Protein AF-A0A1Y2D2M3-F1 (afdb_monomer)

Structure (mmCIF, N/CA/C/O backbone):
data_AF-A0A1Y2D2M3-F1
#
_entry.id   AF-A0A1Y2D2M3-F1
#
loop_
_atom_site.group_PDB
_atom_site.id
_atom_site.type_symbol
_atom_site.label_atom_id
_atom_site.label_alt_id
_atom_site.label_comp_id
_atom_site.label_asym_id
_atom_site.label_entity_id
_atom_site.label_seq_id
_atom_site.pdbx_PDB_ins_code
_atom_site.Cartn_x
_atom_site.Cartn_y
_atom_site.Cartn_z
_atom_site.occupancy
_atom_site.B_iso_or_equiv
_atom_site.auth_seq_id
_atom_site.auth_comp_id
_atom_site.auth_asym_id
_atom_site.auth_atom_id
_atom_site.pdbx_PDB_model_num
ATOM 1 N N . MET A 1 1 ? -20.233 -0.637 -5.792 1.00 41.72 1 MET A N 1
ATOM 2 C CA . MET A 1 1 ? -18.869 -0.424 -5.261 1.00 41.72 1 MET A CA 1
ATOM 3 C C . MET A 1 1 ? -18.867 0.918 -4.561 1.00 41.72 1 MET A C 1
ATOM 5 O O . MET A 1 1 ? -19.024 1.925 -5.239 1.00 41.72 1 MET A O 1
ATOM 9 N N . GLU A 1 2 ? -18.782 0.947 -3.233 1.00 45.88 2 GLU A N 1
ATOM 10 C CA . GLU A 1 2 ? -18.598 2.213 -2.517 1.00 45.88 2 GLU A CA 1
ATOM 11 C C . GLU A 1 2 ? -17.222 2.787 -2.859 1.00 45.88 2 GLU A C 1
ATOM 13 O O . GLU A 1 2 ? -16.216 2.075 -2.880 1.00 45.88 2 GLU A O 1
ATOM 18 N N . THR A 1 3 ? -17.177 4.072 -3.195 1.00 50.84 3 THR A N 1
ATOM 19 C CA . THR A 1 3 ? -15.926 4.767 -3.487 1.00 50.84 3 THR A CA 1
ATOM 20 C C . THR A 1 3 ? -15.112 4.902 -2.194 1.00 50.84 3 THR A C 1
ATOM 22 O O . THR A 1 3 ? -15.654 5.163 -1.124 1.00 50.84 3 THR A O 1
ATOM 25 N N . LEU A 1 4 ? -13.789 4.732 -2.281 1.00 51.81 4 LEU A N 1
ATOM 26 C CA . LEU A 1 4 ? -12.842 4.822 -1.156 1.00 51.81 4 LEU A CA 1
ATOM 27 C C . LEU A 1 4 ? -13.073 6.013 -0.182 1.00 51.81 4 LEU A C 1
ATOM 29 O O . LEU A 1 4 ? -12.959 5.798 1.025 1.00 51.81 4 LEU A O 1
ATOM 33 N N . PRO A 1 5 ? -13.416 7.242 -0.637 1.00 55.69 5 PRO A N 1
ATOM 34 C CA . PRO A 1 5 ? -13.755 8.343 0.273 1.00 55.69 5 PRO A CA 1
ATOM 35 C C . PRO A 1 5 ? -15.032 8.111 1.098 1.00 55.69 5 PRO A C 1
ATOM 37 O O . PRO A 1 5 ? -15.084 8.539 2.249 1.00 55.69 5 PRO A O 1
ATOM 40 N N . ASN A 1 6 ? -16.028 7.401 0.562 1.00 58.97 6 ASN A N 1
ATOM 41 C CA . ASN A 1 6 ? -17.258 7.078 1.291 1.00 58.97 6 ASN A CA 1
ATOM 42 C C . ASN A 1 6 ? -17.010 6.014 2.362 1.00 58.97 6 ASN A C 1
ATOM 44 O O . ASN A 1 6 ? -17.567 6.110 3.448 1.00 58.97 6 ASN A O 1
ATOM 48 N N . ALA A 1 7 ? -16.105 5.068 2.100 1.00 56.22 7 ALA A N 1
ATOM 49 C CA . ALA A 1 7 ? -15.690 4.088 3.096 1.00 56.22 7 ALA A CA 1
ATOM 50 C C . ALA A 1 7 ? -15.017 4.783 4.296 1.00 56.22 7 ALA A C 1
ATOM 52 O O . ALA A 1 7 ? -15.449 4.622 5.427 1.00 56.22 7 ALA A O 1
ATOM 53 N N . ILE A 1 8 ? -14.017 5.646 4.084 1.00 57.34 8 ILE A N 1
ATOM 54 C CA . ILE A 1 8 ? -13.331 6.339 5.197 1.00 57.34 8 ILE A CA 1
ATOM 55 C C . ILE A 1 8 ? -14.316 7.148 6.058 1.00 57.34 8 ILE A C 1
ATOM 57 O O . ILE A 1 8 ? -14.211 7.140 7.285 1.00 57.34 8 ILE A O 1
ATOM 61 N N . LYS A 1 9 ? -15.294 7.802 5.422 1.00 58.19 9 LYS A N 1
ATOM 62 C CA . LYS A 1 9 ? -16.339 8.562 6.112 1.00 58.19 9 LYS A CA 1
ATOM 63 C C . LYS A 1 9 ? -17.275 7.648 6.911 1.00 58.19 9 LYS A C 1
ATOM 65 O O . LYS A 1 9 ? -17.481 7.900 8.092 1.00 58.19 9 LYS A O 1
ATOM 70 N N . ALA A 1 10 ? -17.713 6.538 6.315 1.00 60.47 10 ALA A N 1
ATOM 71 C CA . ALA A 1 10 ? -18.516 5.522 6.989 1.00 60.47 10 ALA A CA 1
ATOM 72 C C . ALA A 1 10 ? -17.785 4.896 8.191 1.00 60.47 10 ALA A C 1
ATOM 74 O O . ALA A 1 10 ? -18.410 4.632 9.206 1.00 60.47 10 ALA A O 1
ATOM 75 N N . LEU A 1 11 ? -16.459 4.708 8.139 1.00 54.38 11 LEU A N 1
ATOM 76 C CA . LEU A 1 11 ? -15.696 4.153 9.271 1.00 54.38 11 LEU A CA 1
ATOM 77 C C . LEU A 1 11 ? -15.469 5.179 10.379 1.00 54.38 11 LEU A C 1
ATOM 79 O O . LEU A 1 11 ? -15.446 4.815 11.552 1.00 54.38 11 LEU A O 1
ATOM 83 N N . GLY A 1 12 ? -15.307 6.451 10.015 1.00 54.00 12 GLY A N 1
ATOM 84 C CA . GLY A 1 12 ? -15.302 7.547 10.980 1.00 54.00 12 GLY A CA 1
ATOM 85 C C . GLY A 1 12 ? -16.646 7.679 11.700 1.00 54.00 12 GLY A C 1
ATOM 86 O O . GLY A 1 12 ? -16.660 7.936 12.899 1.00 54.00 12 GLY A O 1
ATOM 87 N N . GLU A 1 13 ? -17.754 7.440 10.997 1.00 60.44 13 GLU A N 1
ATOM 88 C CA . GLU A 1 13 ? -19.103 7.418 11.577 1.00 60.44 13 GLU A CA 1
ATOM 89 C C . GLU A 1 13 ? -19.370 6.144 12.407 1.00 60.44 13 GLU A C 1
ATOM 91 O O . GLU A 1 13 ? -19.984 6.230 13.465 1.00 60.44 13 GLU A O 1
ATOM 96 N N . GLU A 1 14 ? -18.875 4.977 11.979 1.00 62.78 14 GLU A N 1
ATOM 97 C CA . GLU A 1 14 ? -19.169 3.668 12.595 1.00 62.78 14 GLU A CA 1
ATOM 98 C C . GLU A 1 14 ? -18.213 3.309 13.756 1.00 62.78 14 GLU A C 1
ATOM 100 O O . GLU A 1 14 ? -18.618 2.644 14.705 1.00 62.78 14 GLU A O 1
ATOM 105 N N . PHE A 1 15 ? -16.950 3.759 13.721 1.00 60.06 15 PHE A N 1
ATOM 106 C CA . PHE A 1 15 ? -15.915 3.409 14.716 1.00 60.06 15 PHE A CA 1
ATOM 107 C C . PHE A 1 15 ? -15.090 4.603 15.234 1.00 60.06 15 PHE A C 1
ATOM 109 O O . PHE A 1 15 ? -14.155 4.428 16.030 1.00 60.06 15 PHE A O 1
ATOM 116 N N . GLY A 1 16 ? -15.400 5.826 14.797 1.00 65.31 16 GLY A N 1
ATOM 117 C CA . GLY A 1 16 ? -14.717 7.033 15.248 1.00 65.31 16 GLY A CA 1
ATOM 118 C C . GLY A 1 16 ? -13.244 7.134 14.807 1.00 65.31 16 GLY A C 1
ATOM 119 O O . GLY A 1 16 ? -12.788 6.438 13.893 1.00 65.31 16 GLY A O 1
ATOM 120 N N . PRO A 1 17 ? -12.445 7.984 15.479 1.00 66.50 17 PRO A N 1
ATOM 121 C CA . PRO A 1 17 ? -11.045 8.250 15.121 1.00 66.50 17 PRO A CA 1
ATOM 122 C C . PRO A 1 17 ? -10.149 7.005 15.164 1.00 66.50 17 PRO A C 1
ATOM 124 O O . PRO A 1 17 ? -9.175 6.899 14.419 1.00 66.50 17 PRO A O 1
ATOM 127 N N . SER A 1 18 ? -10.489 6.039 16.022 1.00 64.94 18 SER A N 1
ATOM 128 C CA . SER A 1 18 ? -9.733 4.796 16.198 1.00 64.94 18 SER A CA 1
ATOM 129 C C . SER A 1 18 ? -9.696 3.939 14.928 1.00 64.94 18 SER A C 1
ATOM 131 O O . SER A 1 18 ? -8.646 3.394 14.583 1.00 64.94 18 SER A O 1
ATOM 133 N N . GLY A 1 19 ? -10.799 3.889 14.178 1.00 66.62 19 GLY A N 1
ATOM 134 C CA . GLY A 1 19 ? -10.882 3.145 12.925 1.00 66.62 19 GLY A CA 1
ATOM 135 C C . GLY A 1 19 ? -10.002 3.730 11.818 1.00 66.62 19 GLY A C 1
ATOM 136 O O . GLY A 1 19 ? -9.362 2.986 11.073 1.00 66.62 19 GLY A O 1
ATOM 137 N N . ILE A 1 20 ? -9.893 5.061 11.763 1.00 71.69 20 ILE A N 1
ATOM 138 C CA . ILE A 1 20 ? -9.024 5.769 10.811 1.00 71.69 20 ILE A CA 1
ATOM 139 C C . ILE A 1 20 ? -7.551 5.460 11.105 1.00 71.69 20 ILE A C 1
ATOM 141 O O . ILE A 1 20 ? -6.784 5.152 10.191 1.00 71.69 20 ILE A O 1
ATOM 145 N N . VAL A 1 21 ? -7.157 5.480 12.383 1.00 76.38 21 VAL A N 1
ATOM 146 C CA . VAL A 1 21 ? -5.778 5.178 12.799 1.00 76.38 21 VAL A CA 1
ATOM 147 C C . VAL A 1 21 ? -5.392 3.740 12.444 1.00 76.38 21 VAL A C 1
ATOM 149 O O . VAL A 1 21 ? -4.318 3.519 11.887 1.00 76.38 21 VAL A O 1
ATOM 152 N N . ILE A 1 22 ? -6.270 2.763 12.690 1.00 75.25 22 ILE A N 1
ATOM 153 C CA . ILE A 1 22 ? -6.017 1.355 12.332 1.00 75.25 22 ILE A CA 1
ATOM 154 C C . ILE A 1 22 ? -5.854 1.186 10.829 1.00 75.25 22 ILE A C 1
ATOM 156 O O . ILE A 1 22 ? -4.906 0.540 10.386 1.00 75.25 22 ILE A O 1
ATOM 160 N N . LEU A 1 23 ? -6.755 1.773 10.039 1.00 76.38 23 LEU A N 1
ATOM 161 C CA . LEU A 1 23 ? -6.664 1.741 8.582 1.00 76.38 23 LEU A CA 1
ATOM 162 C C . LEU A 1 23 ? -5.334 2.313 8.091 1.00 76.38 23 LEU A C 1
ATOM 164 O O . LEU A 1 23 ? -4.717 1.743 7.189 1.00 76.38 23 LEU A O 1
ATOM 168 N N . GLN A 1 24 ? -4.875 3.405 8.703 1.00 81.44 24 GLN A N 1
ATOM 169 C CA . GLN A 1 24 ? -3.608 4.025 8.352 1.00 81.44 24 GLN A CA 1
ATOM 170 C C . GLN A 1 24 ? -2.418 3.131 8.724 1.00 81.44 24 GLN A C 1
ATOM 172 O O . GLN A 1 24 ? -1.536 2.929 7.891 1.00 81.44 24 GLN A O 1
ATOM 177 N N . ILE A 1 25 ? -2.400 2.547 9.927 1.00 82.12 25 ILE A N 1
ATOM 178 C CA . ILE A 1 25 ? -1.344 1.621 10.376 1.00 82.12 25 ILE A CA 1
ATOM 179 C C . ILE A 1 25 ? -1.288 0.387 9.471 1.00 82.12 25 ILE A C 1
ATOM 181 O O . ILE A 1 25 ? -0.223 0.052 8.951 1.00 82.12 25 ILE A O 1
ATOM 185 N N . LEU A 1 26 ? -2.433 -0.253 9.215 1.00 82.12 26 LEU A N 1
ATOM 186 C CA . LEU A 1 26 ? -2.530 -1.365 8.267 1.00 82.12 26 LEU A CA 1
ATOM 187 C C . LEU A 1 26 ? -2.040 -0.941 6.882 1.00 82.12 26 LEU A C 1
ATOM 189 O O . LEU A 1 26 ? -1.405 -1.731 6.182 1.00 82.12 26 LEU A O 1
ATOM 193 N N . GLY A 1 27 ? -2.296 0.309 6.494 1.00 82.75 27 GLY A N 1
ATOM 194 C CA . GLY A 1 27 ? -1.839 0.870 5.236 1.00 82.75 27 GLY A CA 1
ATOM 195 C C . GLY A 1 27 ? -0.326 1.026 5.118 1.00 82.75 27 GLY A C 1
ATOM 196 O O . GLY A 1 27 ? 0.219 0.763 4.047 1.00 82.75 27 GLY A O 1
ATOM 197 N N . TRP A 1 28 ? 0.353 1.390 6.204 1.00 85.94 28 TRP A N 1
ATOM 198 C CA . TRP A 1 28 ? 1.814 1.447 6.264 1.00 85.94 28 TRP A CA 1
ATOM 199 C C . TRP A 1 28 ? 2.447 0.055 6.286 1.00 85.94 28 TRP A C 1
ATOM 201 O O . TRP A 1 28 ? 3.410 -0.186 5.560 1.00 85.94 28 TRP A O 1
ATOM 211 N N . ILE A 1 29 ? 1.885 -0.876 7.063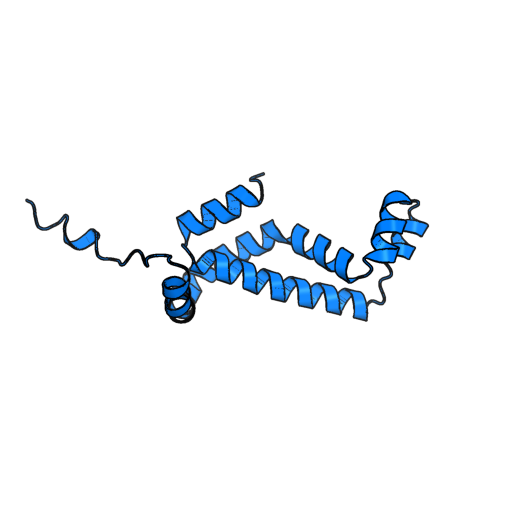 1.00 86.44 29 ILE A N 1
ATOM 212 C CA . ILE A 1 29 ? 2.388 -2.256 7.153 1.00 86.44 29 ILE A CA 1
ATOM 213 C C . ILE A 1 29 ? 2.286 -2.949 5.791 1.00 86.44 29 ILE A C 1
ATOM 215 O O . ILE A 1 29 ? 3.267 -3.504 5.301 1.00 86.44 29 ILE A O 1
ATOM 219 N N . SER A 1 30 ? 1.114 -2.879 5.152 1.00 86.12 30 SER A N 1
ATOM 220 C CA . SER A 1 30 ? 0.906 -3.467 3.822 1.00 86.12 30 SER A CA 1
ATOM 221 C C . SER A 1 30 ? 1.824 -2.846 2.770 1.00 86.12 30 SER A C 1
ATOM 223 O O . SER A 1 30 ? 2.443 -3.586 2.010 1.00 86.12 30 SER A O 1
ATOM 225 N N . PHE A 1 31 ? 2.000 -1.521 2.774 1.00 89.19 31 PHE A N 1
ATOM 226 C CA . PHE A 1 31 ? 2.955 -0.858 1.886 1.00 89.19 31 PHE A CA 1
ATOM 227 C C . PHE A 1 31 ? 4.382 -1.378 2.083 1.00 89.19 31 PHE A C 1
ATOM 229 O O . PHE A 1 31 ? 5.049 -1.710 1.106 1.00 89.19 31 PHE A O 1
ATOM 236 N N . GLY A 1 32 ? 4.834 -1.482 3.337 1.00 86.25 32 GLY A N 1
ATOM 237 C CA . GLY A 1 32 ? 6.174 -1.962 3.666 1.00 86.25 32 GLY A CA 1
ATOM 238 C C . GLY A 1 32 ? 6.416 -3.394 3.192 1.00 86.25 32 GLY A C 1
ATOM 239 O O . GLY A 1 32 ? 7.423 -3.656 2.537 1.00 86.25 32 GLY A O 1
ATOM 240 N N . ILE A 1 33 ? 5.470 -4.303 3.451 1.00 89.00 33 ILE A N 1
ATOM 241 C CA . ILE A 1 33 ? 5.563 -5.706 3.017 1.00 89.00 33 ILE A CA 1
ATOM 242 C C . ILE A 1 33 ? 5.620 -5.800 1.489 1.00 89.00 33 ILE A C 1
ATOM 244 O O . ILE A 1 33 ? 6.470 -6.508 0.954 1.00 89.00 33 ILE A O 1
ATOM 248 N N . ILE A 1 34 ? 4.757 -5.065 0.781 1.00 88.88 34 ILE A N 1
ATOM 249 C CA . ILE A 1 34 ? 4.745 -5.056 -0.687 1.00 88.88 34 ILE A CA 1
ATOM 250 C C . ILE A 1 34 ? 6.064 -4.516 -1.227 1.00 88.88 34 ILE A C 1
ATOM 252 O O . ILE A 1 34 ? 6.649 -5.116 -2.123 1.00 88.88 34 ILE A O 1
ATOM 256 N N . TYR A 1 35 ? 6.541 -3.394 -0.691 1.00 88.56 35 TYR A N 1
ATOM 257 C CA . TYR A 1 35 ? 7.765 -2.764 -1.165 1.00 88.56 35 TYR A CA 1
ATOM 258 C C . TYR A 1 35 ? 8.983 -3.675 -0.975 1.00 88.56 35 TYR A C 1
ATOM 260 O O . TYR A 1 35 ? 9.739 -3.884 -1.921 1.00 88.56 35 TYR A O 1
ATOM 268 N N . ILE A 1 36 ? 9.143 -4.275 0.209 1.00 89.88 36 ILE A N 1
ATOM 269 C CA . ILE A 1 36 ? 10.223 -5.237 0.474 1.00 89.88 36 ILE A CA 1
ATOM 270 C C . ILE A 1 36 ? 10.080 -6.466 -0.431 1.00 89.88 36 ILE A C 1
ATOM 272 O O . ILE A 1 36 ? 11.072 -6.920 -0.994 1.00 89.88 36 ILE A O 1
ATOM 276 N N . GLY A 1 37 ? 8.858 -6.972 -0.618 1.00 87.81 37 GLY A N 1
ATOM 277 C CA . GLY A 1 37 ? 8.583 -8.102 -1.504 1.00 87.81 37 GLY A CA 1
ATOM 278 C C . GLY A 1 37 ? 8.976 -7.827 -2.958 1.00 87.81 37 GLY A C 1
ATOM 279 O O . GLY A 1 37 ? 9.623 -8.665 -3.578 1.00 87.81 37 GLY A O 1
ATOM 280 N N . LEU A 1 38 ? 8.658 -6.640 -3.483 1.00 89.12 38 LEU A N 1
ATOM 281 C CA . LEU A 1 38 ? 9.051 -6.224 -4.835 1.00 89.12 38 LEU A CA 1
ATOM 282 C C . LEU A 1 38 ? 10.570 -6.113 -4.986 1.00 89.12 38 LEU A C 1
ATOM 284 O O . LEU A 1 38 ? 11.111 -6.555 -5.999 1.00 89.12 38 LEU A O 1
ATOM 288 N N . GLN A 1 39 ? 11.253 -5.563 -3.977 1.00 87.38 39 GLN A N 1
ATOM 289 C CA . GLN A 1 39 ? 12.713 -5.460 -3.987 1.00 87.38 39 GLN A CA 1
ATOM 290 C C . GLN A 1 39 ? 13.377 -6.838 -3.934 1.00 87.38 39 GLN A C 1
ATOM 292 O O . GLN A 1 39 ? 14.298 -7.106 -4.699 1.00 87.38 39 GLN A O 1
ATOM 297 N N . TYR A 1 40 ? 12.890 -7.734 -3.072 1.00 90.50 40 TYR A N 1
ATOM 298 C CA . TYR A 1 40 ? 13.432 -9.086 -2.949 1.00 90.50 40 TYR A CA 1
ATOM 299 C C . TYR A 1 40 ? 13.194 -9.929 -4.208 1.00 90.50 40 TYR A C 1
ATOM 301 O O . TYR A 1 40 ? 14.055 -10.703 -4.611 1.00 90.50 40 TYR A O 1
ATOM 309 N N . ALA A 1 41 ? 12.044 -9.748 -4.859 1.00 87.44 41 ALA A N 1
ATOM 310 C CA . ALA A 1 41 ? 11.716 -10.420 -6.110 1.00 87.44 41 ALA A CA 1
ATOM 311 C C . ALA A 1 41 ? 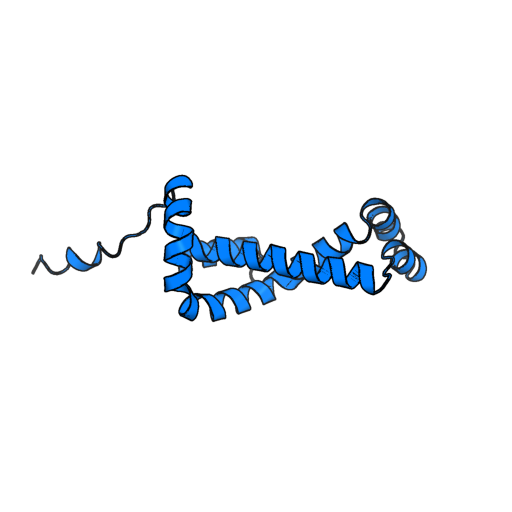12.458 -9.845 -7.334 1.00 87.44 41 ALA A C 1
ATOM 313 O O . ALA A 1 41 ? 12.322 -10.394 -8.425 1.00 87.44 41 ALA A O 1
ATOM 314 N N . GLY A 1 42 ? 13.217 -8.752 -7.179 1.00 85.56 42 GLY A N 1
ATOM 315 C CA . GLY A 1 42 ? 13.942 -8.116 -8.281 1.00 85.56 42 GLY A CA 1
ATOM 316 C C . GLY A 1 42 ? 13.019 -7.589 -9.382 1.00 85.56 42 GLY A C 1
ATOM 317 O O . GLY A 1 42 ? 13.390 -7.599 -10.553 1.00 85.56 42 GLY A O 1
ATOM 318 N N . VAL A 1 43 ? 11.798 -7.178 -9.028 1.00 85.50 43 VAL A N 1
ATOM 319 C CA . VAL A 1 43 ? 10.821 -6.698 -10.010 1.00 85.50 43 VAL A CA 1
ATOM 320 C C . VAL A 1 43 ? 11.280 -5.351 -10.560 1.00 85.50 43 VAL A C 1
ATOM 322 O O . VAL A 1 43 ? 11.509 -4.417 -9.792 1.00 85.50 43 VAL A O 1
ATOM 325 N N . ASP A 1 44 ? 11.359 -5.247 -11.888 1.00 87.62 44 ASP A N 1
ATOM 326 C CA . ASP A 1 44 ? 11.487 -3.976 -12.600 1.00 87.62 44 ASP A CA 1
ATOM 327 C C . ASP A 1 44 ? 10.159 -3.650 -13.317 1.00 87.62 44 ASP A C 1
ATOM 329 O O . ASP A 1 44 ? 9.837 -4.234 -14.361 1.00 87.62 44 ASP A O 1
ATOM 333 N N . PRO A 1 45 ? 9.348 -2.725 -12.772 1.00 85.62 45 PRO A N 1
ATOM 334 C CA . PRO A 1 45 ? 8.062 -2.366 -13.351 1.00 85.62 45 PRO A CA 1
ATOM 335 C C . PRO A 1 45 ? 8.195 -1.624 -14.683 1.00 85.62 45 PRO A C 1
ATOM 337 O O . PRO A 1 45 ? 7.277 -1.697 -15.506 1.00 85.62 45 PRO A O 1
ATOM 340 N N . ALA A 1 46 ? 9.309 -0.926 -14.924 1.00 86.62 46 ALA A N 1
ATOM 341 C CA . ALA A 1 46 ? 9.548 -0.258 -16.197 1.00 86.62 46 ALA A CA 1
ATOM 342 C C . ALA A 1 46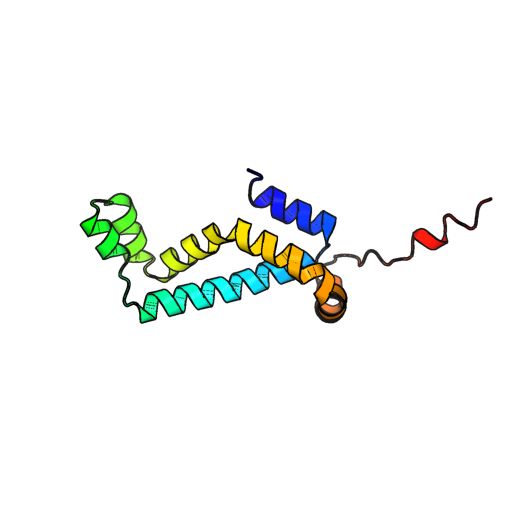 ? 9.799 -1.297 -17.292 1.00 86.62 46 ALA A C 1
ATOM 344 O O . ALA A 1 46 ? 9.183 -1.224 -18.359 1.00 86.62 46 ALA A O 1
ATOM 345 N N . GLU A 1 47 ? 10.620 -2.305 -16.998 1.00 87.19 47 GLU A N 1
ATOM 346 C CA . GLU A 1 47 ? 10.908 -3.399 -17.926 1.00 87.19 47 GLU A CA 1
ATOM 347 C C . GLU A 1 47 ? 9.670 -4.257 -18.214 1.00 87.19 47 GLU A C 1
ATOM 349 O O . GLU A 1 47 ? 9.384 -4.597 -19.369 1.00 87.19 47 GLU A O 1
ATOM 354 N N . PHE A 1 48 ? 8.850 -4.513 -17.190 1.00 87.06 48 PHE A N 1
ATOM 355 C CA . PHE A 1 48 ? 7.547 -5.150 -17.370 1.00 87.06 48 PHE A CA 1
ATOM 356 C C . PHE A 1 48 ? 6.648 -4.347 -18.325 1.00 87.06 48 PHE A C 1
ATOM 358 O O . PHE A 1 48 ? 6.033 -4.915 -19.232 1.00 87.06 48 PHE A O 1
ATOM 365 N N . CYS A 1 49 ? 6.591 -3.020 -18.172 1.00 87.69 49 CYS A N 1
ATOM 366 C CA . CYS A 1 49 ? 5.803 -2.164 -19.060 1.00 87.69 49 CYS A CA 1
ATOM 367 C C . CYS A 1 49 ? 6.359 -2.134 -20.491 1.00 87.69 49 CYS A C 1
ATOM 369 O O . CYS A 1 49 ? 5.570 -2.167 -21.438 1.00 87.69 49 CYS A O 1
ATOM 371 N N . ARG A 1 50 ? 7.691 -2.128 -20.672 1.00 88.06 50 ARG A N 1
ATOM 372 C CA . ARG A 1 50 ? 8.330 -2.210 -22.001 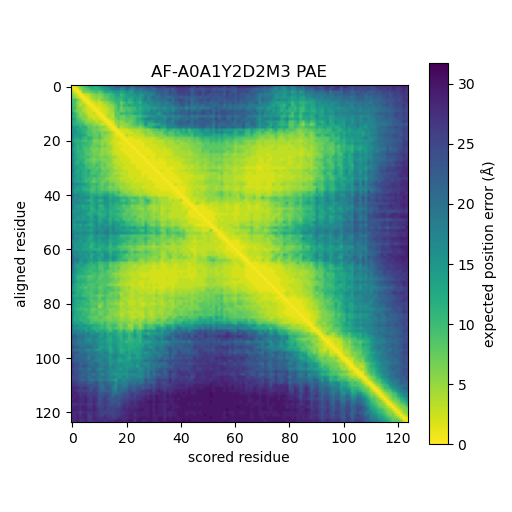1.00 88.06 50 ARG A CA 1
ATOM 373 C C . ARG A 1 50 ? 7.971 -3.510 -22.713 1.00 88.06 50 ARG A C 1
ATOM 375 O O . ARG A 1 50 ? 7.519 -3.471 -23.856 1.00 88.06 50 ARG A O 1
ATOM 382 N N . THR A 1 51 ? 8.082 -4.637 -22.011 1.00 89.38 51 THR A N 1
ATOM 383 C CA . THR A 1 51 ? 7.760 -5.971 -22.545 1.00 89.38 51 THR A CA 1
ATOM 384 C C . THR A 1 51 ? 6.302 -6.059 -23.005 1.00 89.38 51 THR A C 1
ATOM 386 O O . THR A 1 51 ? 6.007 -6.630 -24.053 1.00 89.38 51 THR A O 1
ATOM 389 N N . ASN A 1 52 ? 5.385 -5.424 -22.270 1.00 89.75 52 ASN A N 1
ATOM 390 C CA . ASN A 1 52 ? 3.953 -5.416 -22.579 1.00 89.75 52 ASN A CA 1
ATOM 391 C C . ASN A 1 52 ? 3.512 -4.263 -23.503 1.00 89.75 52 ASN A C 1
ATOM 393 O O . ASN A 1 52 ? 2.315 -4.064 -23.703 1.00 89.75 52 ASN A O 1
ATOM 397 N N . LYS A 1 53 ? 4.452 -3.498 -24.080 1.00 90.25 53 LYS A N 1
ATOM 398 C CA . LYS A 1 53 ? 4.179 -2.338 -24.955 1.00 90.25 53 LYS A CA 1
ATOM 399 C C . LYS A 1 53 ? 3.304 -1.256 -24.297 1.00 90.25 53 LYS A C 1
ATOM 401 O O . LYS A 1 53 ? 2.598 -0.515 -24.978 1.00 90.25 53 LYS A O 1
ATOM 406 N N . LEU A 1 54 ? 3.382 -1.126 -22.973 1.00 87.94 54 LEU A N 1
ATOM 407 C CA . LEU A 1 54 ? 2.673 -0.125 -22.171 1.00 87.94 54 LEU A CA 1
ATOM 408 C C . LEU A 1 54 ? 3.498 1.166 -22.053 1.00 87.94 54 LEU A C 1
ATOM 410 O O . LEU A 1 54 ? 3.841 1.604 -20.956 1.00 87.94 54 LEU A O 1
ATOM 414 N N . THR A 1 55 ? 3.810 1.789 -23.189 1.00 82.00 55 THR A N 1
ATOM 415 C CA . THR A 1 55 ? 4.736 2.936 -23.301 1.00 82.00 55 THR A CA 1
ATOM 416 C C . THR A 1 55 ? 4.386 4.125 -22.405 1.00 82.00 55 THR A C 1
ATOM 418 O O . THR A 1 55 ? 5.285 4.763 -21.862 1.00 82.00 55 THR A O 1
ATOM 421 N N . VAL A 1 56 ? 3.095 4.400 -22.189 1.00 84.00 56 VAL A N 1
ATOM 422 C CA . VAL A 1 56 ? 2.639 5.471 -21.281 1.00 84.00 56 VAL A CA 1
ATOM 423 C C . VAL A 1 56 ? 3.030 5.180 -19.828 1.00 84.00 56 VAL A C 1
ATOM 425 O O . VAL A 1 56 ? 3.458 6.077 -19.104 1.00 84.00 56 VAL A O 1
ATOM 428 N N . PHE A 1 57 ? 2.921 3.921 -19.401 1.00 82.94 57 PHE A N 1
ATOM 429 C CA . PHE A 1 57 ? 3.262 3.506 -18.041 1.00 82.94 57 PHE A CA 1
ATOM 430 C C . PHE A 1 57 ? 4.767 3.309 -17.859 1.00 82.94 57 PHE A C 1
ATOM 432 O O . PHE A 1 57 ? 5.269 3.541 -16.762 1.00 82.94 57 PHE A O 1
ATOM 439 N N . THR A 1 58 ? 5.503 2.966 -18.920 1.00 84.56 58 THR A N 1
ATOM 440 C CA . THR A 1 58 ? 6.966 2.844 -18.879 1.00 84.56 58 THR A CA 1
ATOM 441 C C . THR A 1 58 ? 7.622 4.118 -18.355 1.00 84.56 58 THR A C 1
ATOM 443 O O . THR A 1 58 ? 8.358 4.044 -17.381 1.00 84.56 58 THR A O 1
ATOM 446 N N . TRP A 1 59 ? 7.302 5.291 -18.915 1.00 86.81 59 TRP A N 1
ATOM 447 C CA . TRP A 1 59 ? 7.888 6.564 -18.462 1.00 86.81 59 TRP A CA 1
ATOM 448 C C . TRP A 1 59 ? 7.578 6.867 -16.988 1.00 86.81 59 TRP A C 1
ATOM 450 O O . TRP A 1 59 ? 8.402 7.399 -16.242 1.00 86.81 59 TRP A O 1
ATOM 460 N N . VAL A 1 60 ? 6.374 6.495 -16.553 1.00 85.75 60 VAL A N 1
ATOM 461 C CA . VAL A 1 60 ? 5.911 6.671 -15.176 1.00 85.75 60 VAL A CA 1
ATOM 462 C C . VAL A 1 60 ? 6.690 5.765 -14.214 1.00 85.75 60 VAL A C 1
ATOM 464 O O . VAL A 1 60 ? 7.129 6.226 -13.158 1.00 85.75 60 VAL A O 1
ATOM 467 N N . PHE A 1 61 ? 6.921 4.503 -14.578 1.00 87.88 61 PHE A N 1
ATOM 468 C CA . PHE A 1 61 ? 7.681 3.556 -13.761 1.00 87.88 61 PHE A CA 1
ATOM 469 C C . PHE A 1 61 ? 9.200 3.723 -13.864 1.00 87.88 61 PHE A C 1
ATOM 471 O O . PHE A 1 61 ? 9.885 3.402 -12.901 1.00 87.88 61 PHE A O 1
ATOM 478 N N . GLU A 1 62 ? 9.736 4.305 -14.937 1.00 85.94 62 GLU A N 1
ATOM 479 C CA . GLU A 1 62 ? 11.150 4.705 -15.006 1.00 85.94 62 GLU A CA 1
ATOM 480 C C . GLU A 1 62 ? 11.493 5.756 -13.945 1.00 85.94 62 GLU A C 1
ATOM 482 O O . GLU A 1 62 ? 12.577 5.730 -13.369 1.00 85.94 62 GLU A O 1
ATOM 487 N N . LYS A 1 63 ? 10.557 6.668 -13.650 1.00 84.94 63 LYS A N 1
ATOM 488 C CA . LYS A 1 63 ? 10.737 7.681 -12.600 1.00 84.94 63 LYS A CA 1
ATOM 489 C C . LYS A 1 63 ? 10.291 7.211 -11.218 1.00 84.94 63 LYS A C 1
ATOM 491 O O . LYS A 1 63 ? 10.899 7.588 -10.221 1.00 84.94 63 LYS A O 1
ATOM 496 N N . GLY A 1 64 ? 9.203 6.446 -11.146 1.00 80.50 64 GLY A N 1
ATOM 497 C CA . GLY A 1 64 ? 8.579 6.033 -9.885 1.00 80.50 64 GLY A CA 1
ATOM 498 C C . GLY A 1 64 ? 9.078 4.700 -9.318 1.00 80.50 64 GLY A C 1
ATOM 499 O O . GLY A 1 64 ? 8.930 4.455 -8.118 1.00 80.50 64 GLY A O 1
ATOM 500 N N . GLY A 1 65 ? 9.648 3.840 -10.162 1.00 87.44 65 GLY A N 1
ATOM 501 C CA . GLY A 1 65 ? 10.199 2.534 -9.810 1.00 87.44 65 GLY A CA 1
ATOM 502 C C . GLY A 1 65 ? 9.277 1.668 -8.947 1.00 87.44 65 GLY A C 1
ATOM 503 O O . GLY A 1 65 ? 8.044 1.724 -9.022 1.00 87.44 65 GLY A O 1
ATOM 504 N N . ASN A 1 66 ? 9.904 0.884 -8.069 1.00 85.75 66 ASN A N 1
ATOM 505 C CA . ASN A 1 66 ? 9.220 -0.022 -7.144 1.00 85.75 66 ASN A CA 1
ATOM 506 C C . ASN A 1 66 ? 8.381 0.697 -6.086 1.00 85.75 66 ASN A C 1
ATOM 508 O O . ASN A 1 66 ? 7.401 0.134 -5.605 1.00 85.75 66 ASN A O 1
ATOM 512 N N . VAL A 1 67 ? 8.710 1.947 -5.751 1.00 87.81 67 VAL A N 1
ATOM 513 C CA . VAL A 1 67 ? 7.933 2.748 -4.794 1.00 87.81 67 VAL A CA 1
ATOM 514 C C . VAL A 1 67 ? 6.539 3.032 -5.348 1.00 87.81 67 VAL A C 1
ATOM 516 O O . VAL A 1 67 ? 5.542 2.861 -4.646 1.00 87.81 67 VAL A O 1
ATOM 519 N N . LEU A 1 68 ? 6.453 3.424 -6.621 1.00 88.25 68 LEU A N 1
ATOM 520 C CA . LEU A 1 68 ? 5.176 3.707 -7.263 1.00 88.25 68 LEU A CA 1
ATOM 521 C C . LEU A 1 68 ? 4.341 2.437 -7.448 1.00 88.25 68 LEU A C 1
ATOM 523 O O . LEU A 1 68 ? 3.139 2.452 -7.180 1.00 88.25 68 LEU A O 1
ATOM 527 N N . LEU A 1 69 ? 4.969 1.327 -7.849 1.00 88.56 69 LEU A N 1
ATOM 528 C CA . LEU A 1 69 ? 4.272 0.046 -7.958 1.00 88.56 69 LEU A CA 1
ATOM 529 C C . LEU A 1 69 ? 3.750 -0.411 -6.588 1.00 88.56 69 LEU A C 1
ATOM 531 O O . LEU A 1 69 ? 2.578 -0.769 -6.466 1.00 88.56 69 LEU A O 1
ATOM 535 N N . ALA A 1 70 ? 4.579 -0.317 -5.545 1.00 88.56 70 ALA A N 1
ATOM 536 C CA . ALA A 1 70 ? 4.170 -0.616 -4.179 1.00 88.56 70 ALA A CA 1
ATOM 537 C C . ALA A 1 70 ? 3.000 0.265 -3.737 1.00 88.56 70 ALA A C 1
ATOM 539 O O . ALA A 1 70 ? 2.052 -0.232 -3.138 1.00 88.56 70 ALA A O 1
ATOM 540 N N . TYR A 1 71 ? 3.017 1.557 -4.073 1.00 87.06 71 TYR A N 1
ATOM 541 C CA . TYR A 1 71 ? 1.932 2.478 -3.747 1.00 87.06 71 TYR A CA 1
ATOM 542 C C . TYR A 1 71 ? 0.617 2.087 -4.433 1.00 87.06 71 TYR A C 1
ATOM 544 O O . TYR A 1 71 ? -0.431 2.062 -3.783 1.00 87.06 71 TYR A O 1
ATOM 552 N N . LEU A 1 72 ? 0.659 1.747 -5.723 1.00 87.94 72 LEU A N 1
ATOM 553 C CA . LEU A 1 72 ? -0.524 1.343 -6.487 1.00 87.94 72 LEU A CA 1
ATOM 554 C C . LEU A 1 72 ? -1.116 0.030 -5.967 1.00 87.94 72 LEU A C 1
ATOM 556 O O . LEU A 1 72 ? -2.321 -0.038 -5.720 1.00 87.94 72 LEU A O 1
ATOM 560 N N . LEU A 1 73 ? -0.275 -0.979 -5.722 1.00 87.38 73 LEU A N 1
ATOM 561 C CA . LEU A 1 73 ? -0.693 -2.247 -5.118 1.00 87.38 73 LEU A CA 1
ATOM 562 C C . LEU A 1 73 ? -1.267 -2.024 -3.715 1.00 87.38 73 LEU A C 1
ATOM 564 O O . LEU A 1 73 ? -2.340 -2.525 -3.383 1.00 87.38 73 LEU A O 1
ATOM 568 N N . ASN A 1 74 ? -0.609 -1.187 -2.914 1.00 87.50 74 ASN A N 1
ATOM 569 C CA . ASN A 1 74 ? -1.082 -0.824 -1.587 1.00 87.50 74 ASN A CA 1
ATOM 570 C C . ASN A 1 74 ? -2.447 -0.122 -1.631 1.00 87.50 74 ASN A C 1
ATOM 572 O O . ASN A 1 74 ? -3.289 -0.324 -0.758 1.00 87.50 74 ASN A O 1
ATOM 576 N N . ARG A 1 75 ? -2.700 0.708 -2.647 1.00 84.44 75 ARG A N 1
ATOM 577 C CA . ARG A 1 75 ? -3.995 1.367 -2.847 1.00 84.44 75 ARG A CA 1
ATOM 578 C C . ARG A 1 75 ? -5.066 0.382 -3.315 1.00 84.44 75 ARG A C 1
ATOM 580 O O . ARG A 1 75 ? -6.194 0.466 -2.830 1.00 84.44 75 ARG A O 1
ATOM 587 N N . ALA A 1 76 ? -4.711 -0.578 -4.169 1.00 85.31 76 ALA A N 1
ATOM 588 C CA . ALA A 1 76 ? -5.603 -1.649 -4.609 1.00 85.31 76 ALA A CA 1
ATOM 589 C C . ALA A 1 76 ? -6.075 -2.539 -3.444 1.00 85.31 76 ALA A C 1
ATOM 591 O O . ALA A 1 76 ? -7.217 -2.990 -3.443 1.00 85.31 76 ALA A O 1
ATOM 592 N N . LEU A 1 77 ? -5.256 -2.707 -2.399 1.00 83.19 77 LEU A N 1
ATOM 593 C CA . LEU A 1 77 ? -5.632 -3.418 -1.169 1.00 83.19 77 LEU A CA 1
ATOM 594 C C . LEU A 1 77 ? -6.560 -2.628 -0.229 1.00 83.19 77 LEU A C 1
ATOM 596 O O . LEU A 1 77 ? -6.915 -3.129 0.838 1.00 83.19 77 LEU A O 1
ATOM 600 N N . GLY A 1 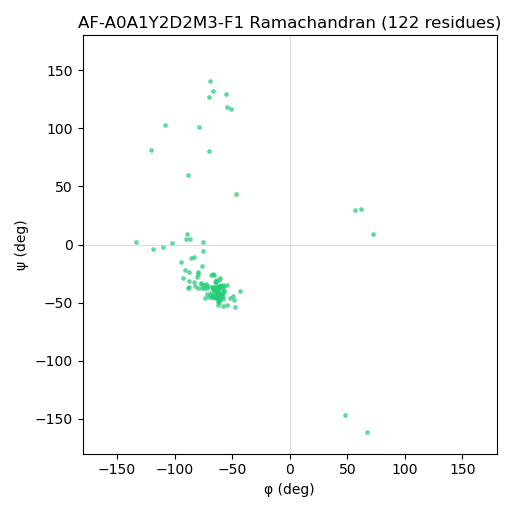78 ? -6.979 -1.411 -0.590 1.00 78.00 78 GLY A N 1
ATOM 601 C CA . GLY A 1 78 ? -7.901 -0.587 0.203 1.00 78.00 78 GLY A CA 1
ATOM 602 C C . GLY A 1 78 ? -9.148 -1.338 0.703 1.00 78.00 78 GLY A C 1
ATOM 603 O O . GLY A 1 78 ? -9.365 -1.360 1.915 1.00 78.00 78 GLY A O 1
ATOM 604 N N . PRO A 1 79 ? -9.924 -2.006 -0.173 1.00 79.50 79 PRO A N 1
ATOM 605 C CA . PRO A 1 79 ? -11.112 -2.765 0.230 1.00 79.50 79 PRO A CA 1
ATOM 606 C C . PRO A 1 79 ? -10.806 -3.966 1.134 1.00 79.50 79 PRO A C 1
ATOM 608 O O . PRO A 1 79 ? -11.618 -4.328 1.978 1.00 79.50 79 PRO A O 1
ATOM 611 N N . VAL A 1 80 ? -9.632 -4.586 0.996 1.00 81.00 80 VAL A N 1
ATOM 612 C CA . VAL A 1 80 ? -9.231 -5.711 1.856 1.00 81.00 80 VAL A CA 1
ATOM 613 C C . VAL A 1 80 ? -8.860 -5.201 3.247 1.00 81.00 80 VAL A C 1
ATOM 615 O O . VAL A 1 80 ? -9.347 -5.727 4.245 1.00 81.00 80 VAL A O 1
ATOM 618 N N . ARG A 1 81 ? -8.070 -4.120 3.329 1.00 80.19 81 ARG A N 1
ATOM 619 C CA . ARG A 1 81 ? -7.727 -3.470 4.607 1.00 80.19 81 ARG A CA 1
ATOM 620 C C . ARG A 1 81 ? -8.960 -3.007 5.363 1.00 80.19 81 ARG A C 1
ATOM 622 O O . ARG A 1 81 ? -8.975 -3.085 6.583 1.00 80.19 81 ARG A O 1
ATOM 629 N N . TRP A 1 82 ? -9.984 -2.563 4.644 1.00 74.81 82 TRP A N 1
ATOM 630 C CA . TRP A 1 82 ? -11.283 -2.231 5.211 1.00 74.81 82 TRP A CA 1
ATOM 631 C C . TRP A 1 82 ? -11.930 -3.414 5.937 1.00 74.81 82 TRP A C 1
ATOM 633 O O . TRP A 1 82 ? -12.276 -3.306 7.111 1.00 74.81 82 TRP A O 1
ATOM 643 N N . GLN A 1 83 ? -12.046 -4.559 5.261 1.00 76.12 83 GLN A N 1
ATOM 644 C CA . GLN A 1 83 ? -12.641 -5.761 5.850 1.00 76.12 83 GLN A CA 1
ATOM 645 C C . GLN A 1 83 ? -11.824 -6.266 7.045 1.00 76.12 83 GLN A C 1
ATOM 647 O O . GLN A 1 83 ? -12.382 -6.620 8.082 1.00 76.12 83 GLN A O 1
ATOM 652 N N . VAL A 1 84 ? -10.492 -6.229 6.934 1.00 76.38 84 VAL A N 1
ATOM 653 C CA . VAL A 1 84 ? -9.590 -6.588 8.036 1.00 76.38 84 VAL A CA 1
ATOM 654 C C . VAL A 1 84 ? -9.760 -5.631 9.217 1.00 76.38 84 VAL A C 1
ATOM 656 O O . VAL A 1 84 ? -9.868 -6.086 10.351 1.00 76.38 84 VAL A O 1
ATOM 659 N N . ALA A 1 85 ? -9.848 -4.320 8.976 1.00 73.31 85 ALA A N 1
ATOM 660 C CA . ALA A 1 85 ? -10.088 -3.340 10.030 1.00 73.31 85 ALA A CA 1
ATOM 661 C C . ALA A 1 85 ? -11.415 -3.617 10.750 1.00 73.31 85 ALA A C 1
ATOM 663 O O . ALA A 1 85 ? -11.416 -3.675 11.977 1.00 73.31 85 ALA A O 1
ATOM 664 N N . LYS A 1 86 ? -12.510 -3.880 10.020 1.00 71.00 86 LYS A N 1
ATOM 665 C CA . LYS A 1 86 ? -13.811 -4.241 10.614 1.00 71.00 86 LYS A CA 1
ATOM 666 C C . LYS A 1 86 ? -13.761 -5.518 11.456 1.00 71.00 86 LYS A C 1
ATOM 668 O O . LYS A 1 86 ? -14.431 -5.583 12.479 1.00 71.00 86 LYS A O 1
ATOM 673 N N . ALA A 1 87 ? -12.963 -6.508 11.064 1.00 75.44 87 ALA A N 1
ATOM 674 C CA . ALA A 1 87 ? -12.797 -7.742 11.833 1.00 75.44 87 ALA A CA 1
ATOM 675 C C . ALA A 1 87 ? -11.925 -7.554 13.088 1.00 75.44 87 ALA A C 1
ATOM 677 O O . ALA A 1 87 ? -12.168 -8.175 14.122 1.00 75.44 87 ALA A O 1
ATOM 678 N N . VAL A 1 88 ? -10.907 -6.695 13.010 1.00 69.1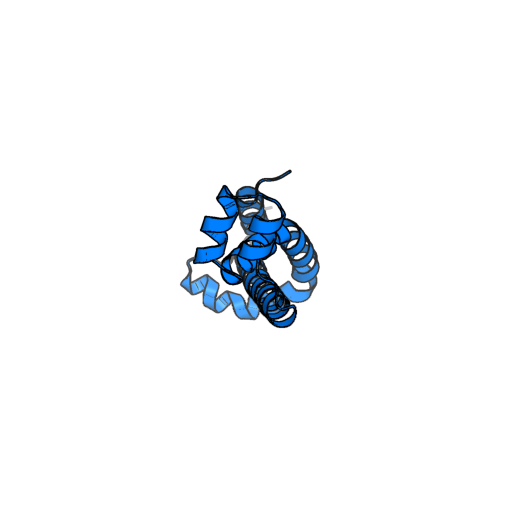2 88 VAL A N 1
ATOM 679 C CA . VAL A 1 88 ? -9.944 -6.466 14.097 1.00 69.12 88 VAL A CA 1
ATOM 680 C C . VAL A 1 88 ? -10.494 -5.485 15.135 1.00 69.12 88 VAL A C 1
ATOM 682 O O . VAL A 1 88 ? -10.254 -5.664 16.331 1.00 69.12 88 VAL A O 1
ATOM 685 N N . LEU A 1 89 ? -11.263 -4.480 14.709 1.00 69.19 89 LEU A N 1
ATOM 686 C CA . LEU A 1 89 ? -11.820 -3.416 15.551 1.00 69.19 89 LEU A CA 1
ATOM 687 C C . LEU A 1 89 ? -12.589 -3.912 16.788 1.00 69.19 89 LEU A C 1
ATOM 689 O O . LEU A 1 89 ? -12.285 -3.402 17.860 1.00 69.19 89 LEU A O 1
ATOM 693 N N . PRO A 1 90 ? -13.498 -4.905 16.727 1.00 66.88 90 PRO A N 1
ATOM 694 C CA . PRO A 1 90 ? -14.229 -5.390 17.901 1.00 66.88 90 PRO A CA 1
ATOM 695 C C . PRO A 1 90 ? -13.314 -5.995 18.974 1.00 66.88 90 PRO A C 1
ATOM 697 O O . PRO A 1 90 ? -13.498 -5.748 20.164 1.00 66.88 90 PRO A O 1
ATOM 700 N N . GLY A 1 91 ? -12.294 -6.756 18.562 1.00 62.88 91 GLY A N 1
ATOM 701 C CA . GLY A 1 91 ? -11.358 -7.415 19.481 1.00 62.88 91 GLY A CA 1
ATOM 702 C C . GLY A 1 91 ? -10.273 -6.486 20.027 1.00 62.88 91 GLY A C 1
ATOM 703 O O . GLY A 1 91 ? -9.740 -6.707 21.111 1.00 62.88 91 GLY A O 1
ATOM 704 N N . SER A 1 92 ? -9.955 -5.420 19.295 1.00 60.91 92 SER A N 1
ATOM 705 C CA . SER A 1 92 ? -8.867 -4.498 19.632 1.00 60.91 92 SER A CA 1
ATOM 706 C C . SER A 1 92 ? -9.350 -3.117 20.082 1.00 60.91 92 SER A C 1
ATOM 708 O O . SER A 1 92 ? -8.533 -2.314 20.532 1.00 60.91 92 SER A O 1
ATOM 710 N N . HIS A 1 93 ? -10.667 -2.870 20.091 1.00 57.66 93 HIS A N 1
ATOM 711 C CA . HIS A 1 93 ? -11.286 -1.601 20.483 1.00 57.66 93 HIS A CA 1
ATOM 712 C C . HIS A 1 93 ? -10.756 -1.092 21.826 1.00 57.66 93 HIS A C 1
ATOM 714 O O . HIS A 1 93 ? -10.369 0.062 21.956 1.00 57.66 93 HIS A O 1
ATOM 720 N N . LYS A 1 94 ? -10.640 -1.974 22.825 1.00 58.50 94 LYS A N 1
ATOM 721 C CA . LYS A 1 94 ? -10.201 -1.611 24.183 1.00 58.50 94 LYS A CA 1
ATOM 722 C C . LYS A 1 94 ? -8.709 -1.256 24.265 1.00 58.50 94 LYS A C 1
ATOM 724 O O . LYS A 1 94 ? -8.327 -0.368 25.025 1.00 58.50 94 LYS A O 1
ATOM 729 N N . ALA A 1 95 ? -7.868 -1.937 23.485 1.00 60.00 95 ALA A N 1
ATOM 730 C CA . ALA A 1 95 ? -6.429 -1.676 23.424 1.00 60.00 95 ALA A CA 1
ATOM 731 C C . ALA A 1 95 ? -6.122 -0.415 22.606 1.00 60.00 95 ALA A C 1
ATOM 733 O O . ALA A 1 95 ? -5.260 0.383 22.967 1.00 60.00 95 ALA A O 1
ATOM 734 N N . ILE A 1 96 ? -6.878 -0.208 21.531 1.00 59.22 96 ILE A N 1
ATOM 735 C CA . ILE A 1 96 ? -6.674 0.892 20.597 1.00 59.22 96 ILE A CA 1
ATOM 736 C C . ILE A 1 96 ? -7.267 2.180 21.148 1.00 59.22 96 ILE A C 1
ATOM 738 O O . ILE A 1 96 ? -6.619 3.213 21.046 1.00 59.22 96 ILE A O 1
ATOM 742 N N . ASN A 1 97 ? -8.413 2.136 21.832 1.00 58.78 97 ASN A N 1
ATOM 743 C CA . ASN A 1 97 ? -8.959 3.317 22.499 1.00 58.78 97 ASN A CA 1
ATOM 744 C C . ASN A 1 97 ? -7.977 3.859 23.559 1.00 58.78 97 ASN A C 1
ATOM 746 O O . ASN A 1 97 ? -7.783 5.064 23.650 1.00 58.78 97 ASN A O 1
ATOM 750 N N . ARG A 1 98 ? -7.238 2.989 24.270 1.00 58.81 98 ARG A N 1
ATOM 751 C CA . ARG A 1 98 ? -6.159 3.411 25.190 1.00 58.81 98 ARG A CA 1
ATOM 752 C C . ARG A 1 98 ? -4.980 4.105 24.501 1.00 58.81 98 ARG A C 1
ATOM 754 O O . ARG A 1 98 ? -4.399 5.010 25.087 1.00 58.81 98 ARG A O 1
ATOM 761 N N . LEU A 1 99 ? -4.613 3.680 23.292 1.00 57.19 99 LEU A N 1
ATOM 762 C CA . LEU A 1 99 ? -3.506 4.274 22.531 1.00 57.19 99 LEU A CA 1
ATOM 763 C C . LEU A 1 99 ? -3.929 5.536 21.766 1.00 57.19 99 LEU A C 1
ATOM 765 O O . LEU A 1 99 ? -3.127 6.447 21.586 1.00 57.19 99 LEU A O 1
ATOM 769 N N . VAL A 1 100 ? -5.185 5.596 21.320 1.00 54.94 100 VAL A N 1
ATOM 770 C CA . VAL A 1 100 ? -5.708 6.659 20.454 1.00 54.94 100 VAL A CA 1
ATOM 771 C C . VAL A 1 100 ? -6.338 7.801 21.251 1.00 54.94 100 VAL A C 1
ATOM 773 O O . VAL A 1 100 ? -6.248 8.932 20.792 1.00 54.94 100 VAL A O 1
ATOM 776 N N . GLN A 1 101 ? -6.894 7.577 22.449 1.00 56.22 101 GLN A N 1
ATOM 777 C CA . GLN A 1 101 ? -7.412 8.648 23.320 1.00 56.22 101 GLN A CA 1
ATOM 778 C C . GLN A 1 101 ? -6.456 9.842 23.517 1.00 56.22 101 GLN A C 1
ATOM 780 O O . GLN A 1 101 ? -6.905 10.976 23.329 1.00 56.22 101 GLN A O 1
ATOM 785 N N . PRO A 1 102 ? -5.157 9.649 23.827 1.00 55.94 102 PRO A N 1
ATOM 786 C CA . PRO A 1 102 ? -4.239 10.780 23.977 1.00 55.94 102 PRO A CA 1
ATOM 787 C C . PRO A 1 102 ? -4.005 11.549 22.666 1.00 55.94 102 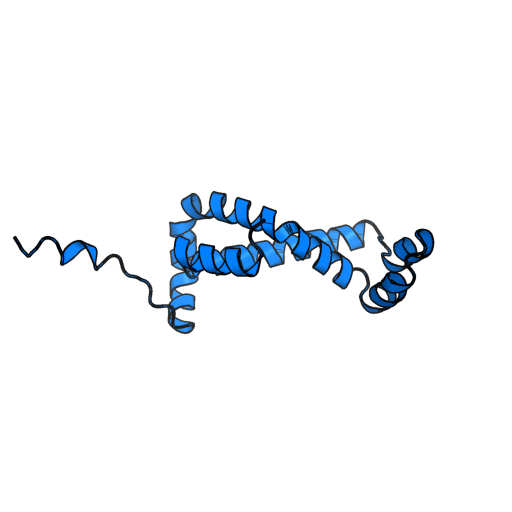PRO A C 1
ATOM 789 O O . PRO A 1 102 ? -3.729 12.742 22.702 1.00 55.94 102 PRO A O 1
ATOM 792 N N . ILE A 1 103 ? -4.160 10.901 21.507 1.00 53.94 103 ILE A N 1
ATOM 793 C CA . ILE A 1 103 ? -3.980 11.517 20.181 1.00 53.94 103 ILE A CA 1
ATOM 794 C C . ILE A 1 103 ? -5.285 12.174 19.697 1.00 53.94 103 ILE A C 1
ATOM 796 O O . ILE A 1 103 ? -5.260 13.248 19.099 1.00 53.94 103 ILE A O 1
ATOM 800 N N . ALA A 1 104 ? -6.441 11.578 19.996 1.00 50.34 104 ALA A N 1
ATOM 801 C CA . ALA A 1 104 ? -7.763 12.101 19.652 1.00 50.34 104 ALA A CA 1
ATOM 802 C C . ALA A 1 104 ? -8.045 13.447 20.339 1.00 50.34 104 ALA A C 1
ATOM 804 O O . ALA A 1 104 ? -8.580 14.353 19.699 1.00 50.34 104 ALA A O 1
ATOM 805 N N . GLY A 1 105 ? -7.596 13.609 21.591 1.00 53.72 105 GLY A N 1
ATOM 806 C CA . GLY A 1 105 ? -7.659 14.883 22.312 1.00 53.72 105 GLY A CA 1
ATOM 807 C C . GLY A 1 105 ? -6.818 15.995 21.673 1.00 53.72 105 GLY A C 1
ATOM 808 O O . GLY A 1 105 ? -7.228 17.151 21.689 1.00 53.72 105 GLY A O 1
ATOM 809 N N . VAL A 1 106 ? -5.686 15.652 21.046 1.00 50.53 106 VAL A N 1
ATOM 810 C CA . VAL A 1 106 ? -4.826 16.608 20.319 1.00 50.53 106 VAL A CA 1
ATOM 811 C C . VAL A 1 106 ? -5.419 16.978 18.955 1.00 50.53 106 VAL A C 1
ATOM 813 O O . VAL A 1 106 ? -5.281 18.113 18.509 1.00 50.53 106 VAL A O 1
ATOM 816 N N . LEU A 1 107 ? -6.113 16.046 18.299 1.00 47.84 107 LEU A N 1
ATOM 817 C CA . LEU A 1 107 ? -6.729 16.247 16.982 1.00 47.84 107 LEU A CA 1
ATOM 818 C C . LEU A 1 107 ? -8.142 16.860 17.040 1.00 47.84 107 LEU A C 1
ATOM 820 O O . LEU A 1 107 ? -8.789 16.992 16.004 1.00 47.84 107 LEU A O 1
ATOM 824 N N . GLY A 1 108 ? -8.634 17.234 18.226 1.00 46.22 108 GLY A N 1
ATOM 825 C CA . GLY A 1 108 ? -9.939 17.886 18.397 1.00 46.22 108 GLY A CA 1
ATOM 826 C C . GLY A 1 108 ? -11.147 16.965 18.197 1.00 46.22 108 GLY A C 1
ATOM 827 O O . GLY A 1 108 ? -12.285 17.434 18.190 1.00 46.22 108 GLY A O 1
ATOM 828 N N . PHE A 1 109 ? -10.932 15.653 18.074 1.00 46.94 109 PHE A N 1
ATOM 829 C CA . PHE A 1 109 ? -12.022 14.689 18.077 1.00 46.94 109 PHE A CA 1
ATOM 830 C C . PHE A 1 109 ? -12.462 14.478 19.523 1.00 46.94 109 PHE A C 1
ATOM 832 O O . PHE A 1 109 ? -11.806 13.770 20.288 1.0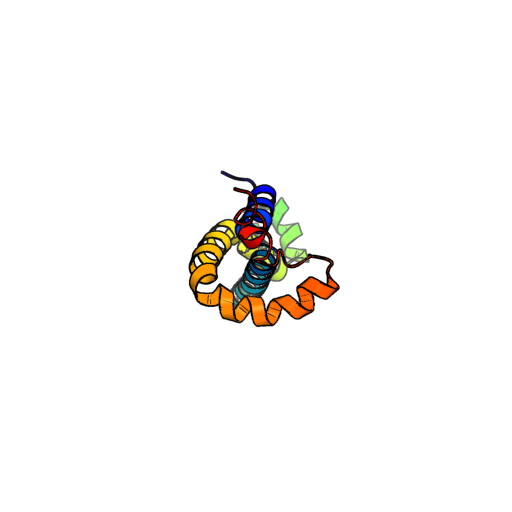0 46.94 109 PHE A O 1
ATOM 839 N N . LYS A 1 110 ? -13.574 15.116 19.910 1.00 43.31 110 LYS A N 1
ATOM 840 C CA . LYS A 1 110 ? -14.243 14.823 21.180 1.00 43.31 110 LYS A CA 1
ATOM 841 C C . LYS A 1 110 ? -14.514 13.322 21.213 1.00 43.31 110 LYS A C 1
ATOM 843 O O . LYS A 1 110 ? -15.235 12.809 20.359 1.00 43.31 110 LYS A O 1
ATOM 848 N N . ALA A 1 111 ? -13.923 12.630 22.186 1.00 45.94 111 ALA A N 1
ATOM 849 C CA . ALA A 1 111 ? -14.425 11.333 22.594 1.00 45.94 111 ALA A CA 1
ATOM 850 C C . ALA A 1 111 ? -15.920 11.536 22.850 1.00 45.94 111 ALA A C 1
ATOM 852 O O . ALA A 1 111 ? -16.294 12.375 23.674 1.00 45.94 111 ALA A O 1
ATOM 853 N N . SER A 1 112 ? -16.767 10.862 22.073 1.00 44.78 112 SER A N 1
ATOM 854 C CA . SER A 1 112 ? -18.177 10.753 22.415 1.00 44.78 112 SER A CA 1
ATOM 855 C C . SER A 1 112 ? -18.206 9.848 23.635 1.00 44.78 112 SER A C 1
ATOM 857 O O . SER A 1 112 ? -18.328 8.630 23.528 1.00 44.78 112 SER A O 1
ATOM 859 N N . ASP A 1 113 ? -17.914 10.449 24.787 1.00 42.53 113 ASP A N 1
ATOM 860 C CA . ASP A 1 113 ? -18.045 9.805 26.070 1.00 42.53 113 ASP A CA 1
ATOM 861 C C . ASP A 1 113 ? -19.483 9.312 26.161 1.00 42.53 113 ASP A C 1
ATOM 863 O O . ASP A 1 113 ? -20.440 10.042 25.915 1.00 42.53 113 ASP A O 1
ATOM 867 N N . GLU A 1 114 ? -19.563 8.043 26.517 1.00 42.19 114 GLU A N 1
ATOM 868 C CA . GLU A 1 114 ? -20.651 7.194 26.994 1.00 42.19 114 GLU A CA 1
ATOM 869 C C . GLU A 1 114 ? -21.513 7.843 28.114 1.00 42.19 114 GLU A C 1
ATOM 871 O O . GLU A 1 114 ? -21.821 7.231 29.138 1.00 42.19 114 GLU A O 1
ATOM 876 N N . LYS A 1 115 ? -21.873 9.124 27.974 1.00 39.16 115 LYS A N 1
ATOM 877 C CA . LYS A 1 115 ? -22.558 9.951 28.976 1.00 39.16 115 LYS A CA 1
ATOM 878 C C . LYS A 1 115 ? -23.919 10.481 28.541 1.00 39.16 115 LYS A C 1
ATOM 880 O O . LYS A 1 115 ? -24.615 11.008 29.401 1.00 39.16 115 LYS A O 1
ATOM 885 N N . ASP A 1 116 ? -24.358 10.252 27.307 1.00 41.22 116 ASP A N 1
ATOM 886 C CA . ASP A 1 116 ? -25.711 10.664 26.897 1.00 41.22 116 ASP A CA 1
ATOM 887 C C . ASP A 1 116 ? -26.791 9.616 27.230 1.00 41.22 116 ASP A C 1
ATOM 889 O O . ASP A 1 116 ? -27.982 9.922 27.243 1.00 41.22 116 ASP A O 1
ATOM 893 N N . GLU A 1 117 ? -26.416 8.390 27.621 1.00 39.56 117 GLU A N 1
ATOM 894 C CA . GLU A 1 117 ? -27.401 7.355 27.984 1.00 39.56 117 GLU A CA 1
ATOM 895 C C . GLU A 1 117 ? -27.905 7.457 29.441 1.00 39.56 117 GLU A C 1
ATOM 897 O O . GLU A 1 117 ? -28.894 6.822 29.816 1.00 39.56 117 GLU A O 1
ATOM 902 N N . LYS A 1 118 ? -27.276 8.287 30.289 1.00 40.19 118 LYS A N 1
ATOM 903 C CA . LYS A 1 118 ? -27.707 8.460 31.691 1.00 40.19 118 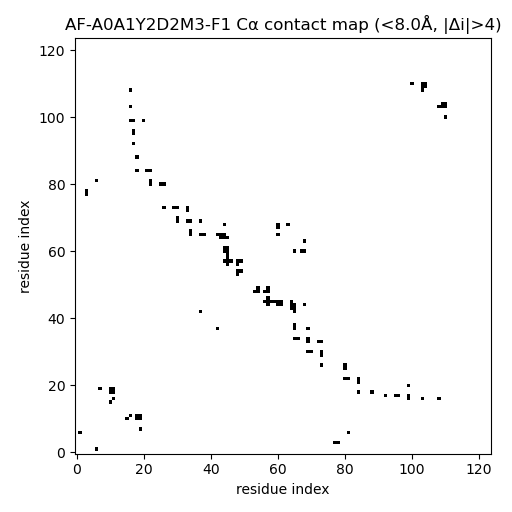LYS A CA 1
ATOM 904 C C . LYS A 1 118 ? -28.660 9.630 31.933 1.00 40.19 118 LYS A C 1
ATOM 906 O O . LYS A 1 118 ? -29.317 9.627 32.973 1.00 40.19 118 LYS A O 1
ATOM 911 N N . GLU A 1 119 ? -28.804 10.576 31.006 1.00 40.53 119 GLU A N 1
ATOM 912 C CA . GLU A 1 119 ? -29.733 11.704 31.189 1.00 40.53 119 GLU A CA 1
ATOM 913 C C . GLU A 1 119 ? -31.166 11.414 30.720 1.00 40.53 119 GLU A C 1
ATOM 915 O O . GLU A 1 119 ? -32.112 11.966 31.279 1.00 40.53 119 GLU A O 1
ATOM 920 N N . SER A 1 120 ? -31.381 10.464 29.803 1.00 39.66 120 SER A N 1
ATOM 921 C CA . SER A 1 120 ? -32.740 10.157 29.323 1.00 39.66 120 SER A CA 1
ATOM 922 C C . SER A 1 120 ? -33.588 9.334 30.313 1.00 39.66 120 SER A C 1
ATOM 924 O O . SER A 1 120 ? -34.814 9.356 30.251 1.00 39.66 120 SER A O 1
ATOM 926 N N . LYS A 1 121 ? -32.976 8.653 31.296 1.00 40.31 121 LYS A N 1
ATOM 927 C CA . LYS A 1 121 ? -33.710 7.856 32.306 1.00 40.31 121 LYS A CA 1
ATOM 928 C C . LYS A 1 121 ? -34.115 8.616 33.574 1.00 40.31 121 LYS A C 1
ATOM 930 O O . LYS A 1 121 ? -34.666 7.999 34.480 1.00 40.31 121 LYS A O 1
ATOM 935 N N . LYS A 1 122 ? -33.875 9.930 33.659 1.00 41.19 122 LYS A N 1
ATOM 936 C CA . LYS A 1 122 ? -34.294 10.747 34.816 1.00 41.19 122 LYS A CA 1
ATOM 937 C C . LYS A 1 122 ? -35.548 11.592 34.586 1.00 41.19 122 LYS A C 1
ATOM 939 O O . LYS A 1 122 ? -35.967 12.286 35.506 1.00 41.19 122 LYS A O 1
ATOM 944 N N . ILE A 1 123 ? -36.158 11.510 33.404 1.00 48.28 123 ILE A N 1
ATOM 945 C CA . ILE A 1 123 ? -37.433 12.169 33.111 1.00 48.28 123 ILE A CA 1
ATOM 946 C C . ILE A 1 123 ? -38.454 11.104 32.714 1.00 48.28 123 ILE A C 1
ATOM 948 O O . ILE A 1 123 ? -38.683 10.848 31.533 1.00 48.28 123 ILE A O 1
ATOM 952 N N . LYS A 1 124 ? -39.036 10.459 33.722 1.00 37.31 124 LYS A N 1
ATOM 953 C CA . LYS A 1 124 ? -40.424 9.990 33.724 1.00 37.31 124 LYS A CA 1
ATOM 954 C C . LYS A 1 124 ? -40.855 9.685 35.148 1.00 37.31 124 LYS A C 1
ATOM 956 O O . LYS A 1 124 ? -40.071 9.016 35.854 1.00 37.31 124 LYS A O 1
#

Foldseek 3Di:
DDDLVVLLVVCCVVQNPLLVVQLVVVLVVQLVVQLVVCVVVVDWVLVVCVVVVVVVVNVVCVVCPSSVVSNVVSVVCSVVSSVVSVVVCVVCVVVSCVVCVVVCVVVVNPDPPPPPVVPVVPPD

Sequence (124 aa):
METLPNAIKALGEEFGPSGIVILQILGWISFGIIYIGLQYAGVDPAEFCRTNKLTVFTWVFEKGGNVLLAYLLNRALGPVRWQVAKAVLPGSHKAINRLVQPIAGVLGFKASDEKDEKESKKIK

Radius of gyration: 20.47 Å; Cα contacts (8 Å, |Δi|>4): 75; chains: 1; bounding box: 54×28×60 Å

Mean predicted aligned error: 13.55 Å

Secondary structure (DSSP, 8-state):
---HHHHHHHHHHHHHHHHHHHHHHHHHHHHHHHHHHHHHTT--HHHHHHHTT-HHHHHHHHHHHHHHHHHHHHHHTHHHHHHHHHHHHHHHHHHHHHHHHHHHHHTT-----TTSTTTGGG--

pLDDT: mean 70.27, std 17.08, range [37.31, 90.5]

Solvent-accessible surface area (backbone atoms only — not comparable to full-atom values): 7124 Å² total; per-residue (Å²): 132,83,52,70,71,57,50,57,50,50,36,42,73,74,56,32,74,56,44,54,52,50,46,49,51,53,49,51,54,49,28,50,54,45,35,53,49,40,62,74,68,67,61,52,58,27,58,54,21,57,77,68,68,35,65,79,54,19,62,52,24,68,75,41,36,59,63,46,51,23,50,52,54,43,56,68,42,47,70,56,49,48,54,51,43,66,66,46,42,78,80,37,44,74,64,43,49,67,66,36,50,74,52,32,64,75,70,69,48,74,75,84,64,94,61,72,78,68,62,70,78,75,73,127

Organism: NCBI:txid329046